Protein AF-A0A0G1HHE5-F1 (afdb_monomer_lite)

Foldseek 3Di:
DVQLQVQLCVQCVPPFDADDPQARGGPRSLVRSLVSQLVVQCVVQVPDPCSCQLSNQLSVQLSVCVRPVVVDDSVVRSCVRSVVSSVVSVVVVVVD

Radius of gyration: 13.72 Å; chains: 1; bounding box: 40×22×38 Å

pLDDT: mean 89.32, std 6.9, range [54.78, 96.0]

Secondary structure (DSSP, 8-state):
-HHHHHHHHHHHHHH---B-TTSS-BHHHHHHHHHHHHHHHHHHHTTSSSHHHHHHHHHHHHHHHHHH-TTS-HHHHHHHHHHHHHHHHHHHHHT-

Structure (mmCIF, N/CA/C/O backbone):
data_AF-A0A0G1HHE5-F1
#
_entry.id   AF-A0A0G1HHE5-F1
#
loop_
_atom_site.group_PDB
_atom_site.id
_atom_site.type_symbol
_atom_site.label_atom_id
_atom_site.label_alt_id
_atom_site.label_comp_id
_atom_site.label_asym_id
_atom_site.label_entity_id
_atom_site.label_seq_id
_atom_site.pdbx_PDB_ins_code
_atom_site.Cartn_x
_atom_site.Cartn_y
_atom_site.Cartn_z
_atom_site.occupancy
_atom_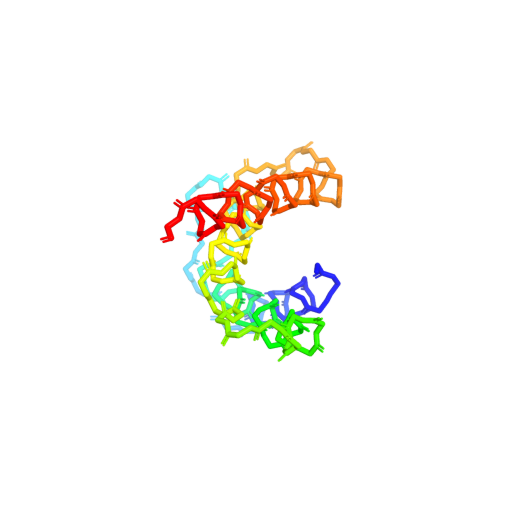site.B_iso_or_equiv
_atom_site.auth_seq_id
_atom_site.auth_comp_id
_atom_site.auth_asym_id
_atom_site.auth_atom_id
_atom_site.pdbx_PDB_model_num
ATOM 1 N N . MET A 1 1 ? -5.507 5.743 -4.277 1.00 72.88 1 MET A N 1
ATOM 2 C CA . MET A 1 1 ? -6.050 6.197 -2.984 1.00 72.88 1 MET A CA 1
ATOM 3 C C . MET A 1 1 ? -7.573 6.162 -2.958 1.00 72.88 1 MET A C 1
ATOM 5 O O . MET A 1 1 ? -8.074 5.214 -2.384 1.00 72.88 1 MET A O 1
ATOM 9 N N . ILE A 1 2 ? -8.307 7.026 -3.682 1.00 85.62 2 ILE A N 1
ATOM 10 C CA . ILE A 1 2 ? -9.795 7.069 -3.640 1.00 85.62 2 ILE A CA 1
ATOM 11 C C . ILE A 1 2 ? -10.465 5.684 -3.775 1.00 85.62 2 ILE A C 1
ATOM 13 O O . ILE A 1 2 ? -11.317 5.323 -2.970 1.00 85.62 2 ILE A O 1
ATOM 17 N N . LEU A 1 3 ? -10.076 4.883 -4.775 1.00 88.06 3 LEU A N 1
ATOM 18 C CA . LEU A 1 3 ? -10.639 3.535 -4.966 1.00 88.06 3 LEU A CA 1
ATOM 19 C C . LEU A 1 3 ? -10.284 2.573 -3.822 1.00 88.06 3 LEU A C 1
ATOM 21 O O . LEU A 1 3 ? -11.127 1.781 -3.404 1.00 88.06 3 LEU A O 1
ATOM 25 N N . GLY A 1 4 ? -9.055 2.665 -3.310 1.00 89.06 4 GLY A N 1
ATOM 26 C CA . GLY A 1 4 ? -8.597 1.911 -2.146 1.00 89.06 4 GLY A CA 1
ATOM 27 C C . GLY A 1 4 ? -9.397 2.253 -0.891 1.00 89.06 4 GLY A C 1
ATOM 28 O O . GLY A 1 4 ? -9.855 1.343 -0.206 1.00 89.06 4 GLY A O 1
ATOM 29 N N . ASP A 1 5 ? -9.658 3.538 -0.646 1.00 90.25 5 ASP A N 1
ATOM 30 C CA . ASP A 1 5 ? -10.430 4.000 0.512 1.00 90.25 5 ASP A CA 1
ATOM 31 C C . ASP A 1 5 ? -11.877 3.513 0.455 1.00 90.25 5 ASP A C 1
ATOM 33 O O . ASP A 1 5 ? -12.413 3.020 1.448 1.00 90.25 5 ASP A O 1
ATOM 37 N N . ILE A 1 6 ? -12.505 3.596 -0.723 1.00 93.06 6 ILE A N 1
ATOM 38 C CA . ILE A 1 6 ? -13.874 3.113 -0.935 1.00 93.06 6 ILE A CA 1
ATOM 39 C C . ILE A 1 6 ? -13.944 1.600 -0.702 1.00 93.06 6 ILE A C 1
ATOM 41 O O . ILE A 1 6 ? -14.827 1.134 0.021 1.00 93.06 6 ILE A O 1
ATOM 45 N N . ALA A 1 7 ? -13.016 0.829 -1.277 1.00 93.44 7 ALA A N 1
ATOM 46 C CA . ALA A 1 7 ? -12.968 -0.619 -1.093 1.00 93.44 7 ALA A CA 1
ATOM 47 C C . ALA A 1 7 ? -12.717 -0.994 0.377 1.00 93.44 7 ALA A C 1
ATOM 49 O O . ALA A 1 7 ? -13.434 -1.825 0.935 1.00 93.44 7 ALA A O 1
ATOM 50 N N . SER A 1 8 ? -11.759 -0.328 1.023 1.00 92.81 8 SER A N 1
ATOM 51 C CA . SER A 1 8 ? -11.418 -0.523 2.432 1.00 92.81 8 SER A CA 1
ATOM 52 C C . SER A 1 8 ? -12.592 -0.210 3.355 1.00 92.81 8 SER A C 1
ATOM 54 O O . SER A 1 8 ? -12.920 -1.004 4.239 1.00 92.81 8 SER A O 1
ATOM 56 N N . ALA A 1 9 ? -13.310 0.887 3.105 1.00 92.50 9 ALA A N 1
ATOM 57 C CA . ALA A 1 9 ? -14.496 1.257 3.866 1.00 92.50 9 ALA A CA 1
ATOM 58 C C . ALA A 1 9 ? -15.663 0.285 3.639 1.00 92.50 9 ALA A C 1
ATOM 60 O O . ALA A 1 9 ? -16.331 -0.104 4.600 1.00 92.50 9 ALA A O 1
ATOM 61 N N . LEU A 1 10 ? -15.912 -0.132 2.394 1.00 95.00 10 LEU A N 1
ATOM 62 C CA . LEU A 1 10 ? -17.010 -1.039 2.060 1.00 95.00 10 LEU A CA 1
ATOM 63 C C . LEU A 1 10 ? -16.803 -2.418 2.693 1.00 95.00 10 LEU A C 1
ATOM 65 O O . LEU A 1 10 ? -17.708 -2.934 3.352 1.00 95.00 10 LEU A O 1
ATOM 69 N N . ILE A 1 11 ? -15.610 -2.998 2.525 1.00 95.75 11 ILE A N 1
ATOM 70 C CA . ILE A 1 11 ? -15.284 -4.310 3.087 1.00 95.75 11 ILE A CA 1
ATOM 71 C C . ILE A 1 11 ? -15.145 -4.223 4.602 1.00 95.75 11 ILE A C 1
ATOM 73 O O . ILE A 1 11 ? -15.763 -5.009 5.317 1.00 95.75 11 ILE A O 1
ATOM 77 N N . GLY A 1 12 ? -14.416 -3.231 5.109 1.00 92.94 12 GLY A N 1
ATOM 78 C CA . GLY A 1 12 ? -14.183 -3.079 6.539 1.00 92.94 12 GLY A CA 1
ATOM 79 C C . GLY A 1 12 ? -15.460 -2.821 7.339 1.00 92.94 12 GLY A C 1
ATOM 80 O O . GLY A 1 12 ? -15.589 -3.323 8.451 1.00 92.94 12 GLY A O 1
ATOM 81 N N . LYS A 1 13 ? -16.442 -2.099 6.781 1.00 92.06 13 LYS A N 1
ATOM 82 C CA . LYS A 1 13 ? -17.729 -1.859 7.454 1.00 92.06 13 LYS A CA 1
ATOM 83 C C . LYS A 1 13 ? -18.683 -3.053 7.369 1.00 92.06 13 LYS A C 1
ATOM 85 O O . LYS A 1 13 ? -19.464 -3.259 8.292 1.00 92.06 13 LYS A O 1
ATOM 90 N N . LYS A 1 14 ? -18.659 -3.807 6.265 1.00 92.94 14 LYS A N 1
ATOM 91 C CA . LYS A 1 14 ? -19.597 -4.916 6.022 1.00 92.94 14 LYS A CA 1
ATOM 92 C C . LYS A 1 14 ? -19.114 -6.256 6.582 1.00 92.94 14 LYS A C 1
ATOM 94 O O . LYS A 1 14 ? -19.933 -7.037 7.055 1.00 92.94 14 LYS A O 1
ATOM 99 N N . TRP A 1 15 ? -17.811 -6.517 6.511 1.00 91.75 15 TRP A N 1
ATOM 100 C CA . TRP A 1 15 ? -17.193 -7.809 6.827 1.00 91.75 15 TRP A CA 1
ATOM 101 C C . TRP A 1 15 ? -16.001 -7.713 7.786 1.00 91.75 15 TRP A C 1
ATOM 103 O O . TRP A 1 15 ? -15.459 -8.746 8.168 1.00 91.75 15 TRP A O 1
ATOM 113 N N . GLY A 1 16 ? -15.585 -6.509 8.184 1.00 89.25 16 GLY A N 1
ATOM 114 C CA . GLY A 1 16 ? -14.423 -6.326 9.047 1.00 89.25 16 GLY A CA 1
ATOM 115 C C . GLY A 1 16 ? -14.674 -6.813 10.473 1.00 89.25 16 GLY A C 1
ATOM 116 O O . GLY A 1 16 ? -15.409 -6.180 11.235 1.00 89.25 16 GLY A O 1
ATOM 117 N N . THR A 1 17 ? -14.042 -7.924 10.840 1.00 91.38 17 THR A N 1
ATOM 118 C CA . THR A 1 17 ? -14.123 -8.519 12.182 1.00 91.38 17 THR A CA 1
ATOM 119 C C . THR A 1 17 ? -12.827 -8.325 12.959 1.00 91.38 17 THR A C 1
ATOM 121 O O . THR A 1 17 ? -12.871 -8.093 14.168 1.00 91.38 17 THR A O 1
ATOM 124 N N . ASN A 1 18 ? -11.680 -8.329 12.276 1.00 92.50 18 ASN A N 1
ATO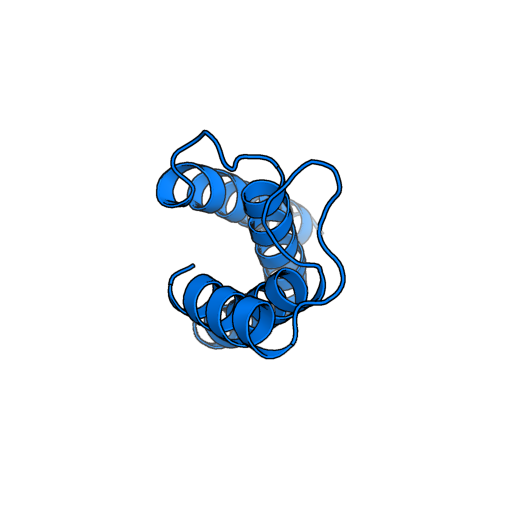M 125 C CA . ASN A 1 18 ? -10.371 -8.195 12.900 1.00 92.50 18 ASN A CA 1
ATOM 126 C C . ASN A 1 18 ? -9.887 -6.746 12.798 1.00 92.50 18 ASN A C 1
ATOM 128 O O . ASN A 1 18 ? -9.541 -6.274 11.719 1.00 92.50 18 ASN A O 1
ATOM 132 N N . ARG A 1 19 ? -9.829 -6.023 13.920 1.00 91.81 19 ARG A N 1
ATOM 133 C CA . ARG A 1 19 ? -9.275 -4.657 13.975 1.00 91.81 19 ARG A CA 1
ATOM 134 C C . ARG A 1 19 ? -7.792 -4.664 14.328 1.00 91.81 19 ARG A C 1
ATOM 136 O O . ARG A 1 19 ? -7.320 -5.553 15.035 1.00 91.81 19 ARG A O 1
ATOM 143 N N . PHE A 1 20 ? -7.063 -3.655 13.863 1.00 88.75 20 PHE A N 1
ATOM 144 C CA . PHE A 1 20 ? -5.702 -3.415 14.338 1.00 88.75 20 PHE A CA 1
ATOM 145 C C . PHE A 1 20 ? -5.730 -2.934 15.797 1.00 88.75 20 PHE A C 1
ATOM 147 O O . PHE A 1 20 ? -6.595 -2.160 16.190 1.00 88.75 20 PHE A O 1
ATOM 154 N N . ILE A 1 21 ? -4.762 -3.362 16.612 1.00 87.75 21 ILE A N 1
ATOM 155 C CA . ILE A 1 21 ? -4.712 -3.009 18.048 1.00 87.75 21 ILE A CA 1
ATOM 156 C C . ILE A 1 21 ? -4.522 -1.493 18.248 1.00 87.75 21 ILE A C 1
ATOM 158 O O . ILE A 1 21 ? -4.995 -0.918 19.223 1.00 87.75 21 ILE A O 1
ATOM 162 N N . PHE A 1 22 ? -3.836 -0.844 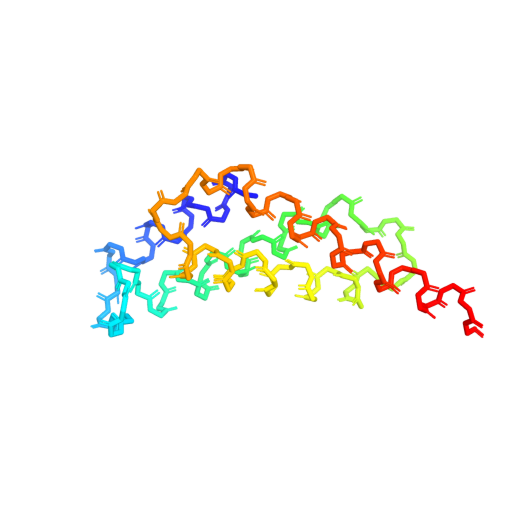17.308 1.00 86.25 22 PHE A N 1
ATOM 163 C CA . PHE A 1 22 ? -3.441 0.564 17.365 1.00 86.25 22 PHE A CA 1
ATOM 164 C C . PHE A 1 22 ? -4.214 1.455 16.379 1.00 86.25 22 PHE A C 1
ATOM 166 O O . PHE A 1 22 ? -3.868 2.623 16.213 1.00 86.25 22 PHE A O 1
ATOM 173 N N . SER A 1 23 ? -5.222 0.917 15.687 1.00 85.56 23 SER A N 1
ATOM 174 C CA . SER A 1 23 ? -5.885 1.601 14.578 1.00 85.56 23 SER A CA 1
ATOM 175 C C . SER A 1 23 ? -7.352 1.188 14.454 1.00 85.56 23 SER A C 1
ATOM 177 O O . SER A 1 23 ? -7.709 0.031 14.650 1.00 85.56 23 SER A O 1
ATOM 179 N N . ASN A 1 24 ? -8.220 2.125 14.066 1.00 85.44 24 ASN A N 1
ATOM 180 C CA . ASN A 1 24 ? -9.644 1.835 13.838 1.00 85.44 24 ASN A CA 1
ATOM 181 C C . ASN A 1 24 ? -9.930 1.076 12.527 1.00 85.44 24 ASN A C 1
ATOM 183 O O . ASN A 1 24 ? -11.094 0.820 12.206 1.00 85.44 24 ASN A O 1
ATOM 187 N N . LYS A 1 25 ? -8.897 0.723 11.756 1.00 88.75 25 LYS A N 1
ATOM 188 C CA . LYS A 1 25 ? -9.037 -0.042 10.513 1.00 88.75 25 LYS A CA 1
ATOM 189 C C . LYS A 1 25 ? -9.152 -1.532 10.824 1.00 88.75 25 LYS A C 1
ATOM 191 O O . LYS A 1 25 ? -8.758 -2.011 11.889 1.00 88.75 25 LYS A O 1
ATOM 196 N N . THR A 1 26 ? -9.707 -2.262 9.870 1.00 94.62 26 THR A N 1
ATOM 197 C CA . THR A 1 26 ? -9.826 -3.721 9.922 1.00 94.62 26 THR A CA 1
ATOM 198 C C . THR A 1 26 ? -8.842 -4.345 8.949 1.00 94.62 26 THR A C 1
ATOM 200 O O . THR A 1 26 ? -8.550 -3.752 7.909 1.00 94.62 26 THR A O 1
ATOM 203 N N . TRP A 1 27 ? -8.341 -5.535 9.269 1.00 94.25 27 TRP A N 1
ATOM 204 C CA . TRP A 1 27 ? -7.458 -6.288 8.381 1.00 94.25 27 TRP A CA 1
ATOM 205 C C . TRP A 1 27 ? -8.134 -6.535 7.032 1.00 94.25 27 TRP A C 1
ATOM 207 O O . TRP A 1 27 ? -7.527 -6.322 5.987 1.00 94.25 27 TRP A O 1
ATOM 217 N N . GLU A 1 28 ? -9.416 -6.897 7.046 1.00 95.88 28 GLU A N 1
ATOM 218 C CA . GLU A 1 28 ? -10.206 -7.160 5.845 1.00 95.88 28 GLU A CA 1
ATOM 219 C C . GLU A 1 28 ? -10.361 -5.904 4.980 1.00 95.88 28 GLU A C 1
ATOM 221 O O . GLU A 1 28 ? -10.199 -5.970 3.761 1.00 95.88 28 GLU A O 1
ATOM 226 N N . GLY A 1 29 ? -10.631 -4.752 5.605 1.00 94.94 29 GLY A N 1
ATOM 227 C CA . GLY A 1 29 ? -10.693 -3.465 4.915 1.00 94.94 29 GLY A CA 1
ATOM 228 C C . GLY A 1 29 ? -9.350 -3.089 4.289 1.00 94.94 29 GLY A C 1
ATOM 229 O O . GLY A 1 29 ? -9.282 -2.812 3.095 1.00 94.94 29 GLY A O 1
ATOM 230 N N . THR A 1 30 ? -8.258 -3.161 5.053 1.00 94.56 30 THR A N 1
ATOM 231 C CA . THR A 1 30 ? -6.913 -2.847 4.546 1.00 94.56 30 THR A CA 1
ATOM 232 C C . THR A 1 30 ? -6.509 -3.762 3.389 1.00 94.56 30 THR A C 1
ATOM 234 O O . THR A 1 30 ? -6.008 -3.274 2.380 1.00 94.56 30 THR A O 1
ATOM 237 N N . ILE A 1 31 ? -6.781 -5.068 3.476 1.00 95.44 31 ILE A N 1
ATOM 238 C CA . ILE A 1 31 ? -6.504 -6.020 2.389 1.00 95.44 31 ILE A CA 1
ATOM 239 C C . ILE A 1 31 ? -7.331 -5.676 1.141 1.00 95.44 31 ILE A C 1
ATOM 241 O O . ILE A 1 31 ? -6.806 -5.678 0.028 1.00 95.44 31 ILE A O 1
ATOM 245 N N . ALA A 1 32 ? -8.608 -5.327 1.302 1.00 95.69 32 ALA A N 1
ATOM 246 C CA . ALA A 1 32 ? -9.446 -4.911 0.182 1.00 95.69 32 ALA A CA 1
ATOM 247 C C . ALA A 1 32 ? -8.949 -3.619 -0.482 1.00 95.69 32 ALA A C 1
ATOM 249 O O . ALA A 1 32 ? -8.888 -3.543 -1.710 1.00 95.69 32 ALA A O 1
ATOM 250 N N . GLY A 1 33 ? -8.560 -2.624 0.320 1.00 94.75 33 GLY A N 1
ATOM 251 C CA . GLY A 1 33 ? -7.967 -1.379 -0.165 1.00 94.75 33 GLY A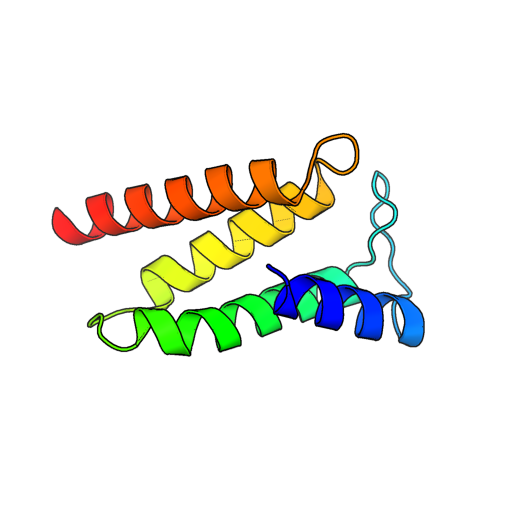 CA 1
ATOM 252 C C . GLY A 1 33 ? -6.647 -1.611 -0.900 1.00 94.75 33 GLY A C 1
ATOM 253 O O . GLY A 1 33 ? -6.435 -1.048 -1.974 1.00 94.75 33 GLY A O 1
ATOM 254 N N . PHE A 1 34 ? -5.800 -2.503 -0.382 1.00 95.75 34 PHE A N 1
ATOM 255 C CA . PHE A 1 34 ? -4.555 -2.931 -1.019 1.00 95.75 34 PHE A CA 1
ATOM 256 C C . PHE A 1 34 ? -4.802 -3.514 -2.418 1.00 95.75 34 PHE A C 1
ATOM 258 O O . PHE A 1 34 ? -4.224 -3.032 -3.394 1.00 95.75 34 PHE A O 1
ATOM 265 N N . PHE A 1 35 ? -5.716 -4.482 -2.549 1.00 96.00 35 PHE A N 1
ATOM 266 C CA . PHE A 1 35 ? -6.051 -5.064 -3.853 1.00 96.00 35 PHE A CA 1
ATOM 267 C C . PHE A 1 35 ? -6.689 -4.049 -4.804 1.00 96.00 35 PHE A C 1
ATOM 269 O O . PHE A 1 35 ? -6.336 -4.012 -5.981 1.00 96.00 35 PHE A O 1
ATOM 276 N N . ALA A 1 36 ? -7.582 -3.189 -4.312 1.00 95.12 36 ALA A N 1
ATOM 277 C CA . ALA A 1 36 ? -8.176 -2.133 -5.126 1.00 95.12 36 ALA A CA 1
ATOM 278 C C . ALA A 1 36 ? -7.119 -1.143 -5.646 1.00 95.12 36 ALA A C 1
ATOM 280 O O . ALA A 1 36 ? -7.177 -0.741 -6.808 1.00 95.12 36 ALA A O 1
ATOM 281 N N . ASN A 1 37 ? -6.122 -0.792 -4.827 1.00 94.06 37 ASN A N 1
ATOM 282 C CA . ASN A 1 37 ? -5.000 0.048 -5.244 1.00 94.06 37 ASN A CA 1
ATOM 283 C C . ASN A 1 37 ? -4.103 -0.650 -6.283 1.00 94.06 37 ASN A C 1
ATOM 285 O O . ASN A 1 37 ? -3.667 0.017 -7.220 1.00 94.06 37 ASN A O 1
ATOM 289 N N . ILE A 1 38 ? -3.874 -1.967 -6.181 1.00 94.75 38 ILE A N 1
ATOM 290 C CA . ILE A 1 38 ? -3.168 -2.738 -7.222 1.00 94.75 38 ILE A CA 1
ATOM 291 C C . ILE A 1 38 ? -3.958 -2.710 -8.530 1.00 94.75 38 ILE A C 1
ATOM 293 O O . ILE A 1 38 ? -3.414 -2.336 -9.563 1.00 94.75 38 ILE A O 1
ATOM 297 N N . VAL A 1 39 ? -5.245 -3.061 -8.502 1.00 94.06 39 VAL A N 1
ATOM 298 C CA . VAL A 1 39 ? -6.080 -3.086 -9.714 1.00 94.06 39 VAL A CA 1
ATOM 299 C C . VAL A 1 39 ? -6.107 -1.709 -10.373 1.00 94.06 39 VAL A C 1
ATOM 301 O O . VAL A 1 39 ? -5.894 -1.605 -11.577 1.00 94.06 39 VAL A O 1
ATOM 304 N N . ALA A 1 40 ? -6.296 -0.646 -9.588 1.00 92.19 40 ALA A N 1
ATOM 305 C CA . ALA A 1 40 ? -6.271 0.719 -10.094 1.00 92.19 40 ALA A CA 1
ATOM 306 C C . ALA A 1 40 ? -4.903 1.090 -10.685 1.00 92.19 40 ALA A C 1
ATOM 308 O O . ALA A 1 40 ? -4.834 1.588 -11.805 1.00 92.19 40 ALA A O 1
ATOM 309 N N . GLY A 1 41 ? -3.814 0.836 -9.955 1.00 91.38 41 GLY A N 1
ATOM 310 C CA . GLY A 1 41 ? -2.463 1.191 -10.383 1.00 91.38 41 GLY A CA 1
ATOM 311 C C . GLY A 1 41 ? -1.976 0.393 -11.593 1.00 91.38 41 GLY A C 1
ATOM 312 O O . GLY A 1 41 ? -1.214 0.930 -12.393 1.00 91.38 41 GLY A O 1
ATOM 313 N N . TYR A 1 42 ? -2.467 -0.833 -11.793 1.00 92.31 42 TYR A N 1
ATOM 314 C CA . TYR A 1 42 ? -2.170 -1.624 -12.987 1.00 92.31 42 TYR A CA 1
ATOM 315 C C . TYR A 1 42 ? -2.600 -0.900 -14.267 1.00 92.31 42 TYR A C 1
ATOM 317 O O . TYR A 1 42 ? -1.832 -0.862 -15.221 1.00 92.31 42 TYR A O 1
ATOM 325 N N . PHE A 1 43 ? -3.759 -0.231 -14.285 1.00 90.19 43 PHE A N 1
ATOM 326 C CA . PHE A 1 43 ? -4.184 0.537 -15.462 1.00 90.19 43 PHE A CA 1
ATOM 327 C C . PHE A 1 43 ? -3.223 1.682 -15.810 1.00 90.19 43 PHE A C 1
ATOM 329 O O . PHE A 1 43 ? -3.027 1.966 -16.988 1.00 90.19 43 PHE A O 1
ATOM 336 N N . PHE A 1 44 ? -2.580 2.296 -14.813 1.00 87.62 44 PHE A N 1
ATOM 337 C CA . PHE A 1 44 ? -1.637 3.401 -15.023 1.00 87.62 44 PHE A CA 1
ATOM 338 C C . PHE A 1 44 ? -0.212 2.939 -15.338 1.00 87.62 44 PHE A C 1
ATOM 340 O O . PHE A 1 44 ? 0.484 3.593 -16.109 1.00 87.62 44 PHE A O 1
ATOM 347 N N . LEU A 1 45 ? 0.231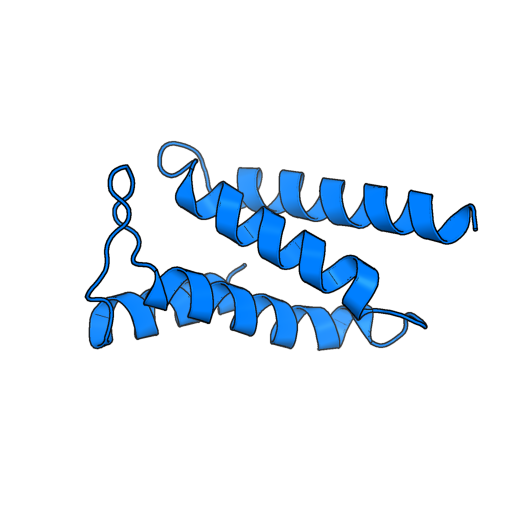 1.828 -14.746 1.00 87.06 45 LEU A N 1
ATOM 348 C CA . LEU A 1 45 ? 1.598 1.321 -14.887 1.00 87.06 45 LEU A CA 1
ATOM 349 C C . LEU A 1 45 ? 1.726 0.198 -15.922 1.00 87.06 45 LEU A C 1
ATOM 351 O O . LEU A 1 45 ? 2.840 -0.241 -16.179 1.00 87.06 45 LEU A O 1
ATOM 355 N N . SER A 1 46 ? 0.627 -0.238 -16.546 1.00 85.50 46 SER A N 1
ATOM 356 C CA . SER A 1 46 ? 0.594 -1.340 -17.527 1.00 85.50 46 SER A CA 1
ATOM 357 C C . SER A 1 46 ? 1.562 -1.190 -18.706 1.00 85.50 46 SER A C 1
ATOM 359 O O . SER A 1 46 ? 1.905 -2.188 -19.329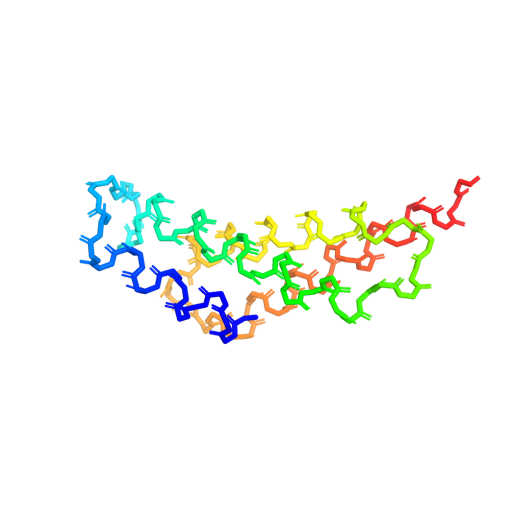 1.00 85.50 46 SER A O 1
ATOM 361 N N . ALA A 1 47 ? 2.015 0.030 -19.008 1.00 84.75 47 ALA A N 1
ATOM 362 C CA . ALA A 1 47 ? 2.997 0.297 -20.057 1.00 84.75 47 ALA A CA 1
ATOM 363 C C . ALA A 1 47 ? 4.448 -0.061 -19.669 1.00 84.75 47 ALA A C 1
ATOM 365 O O . ALA A 1 47 ? 5.319 -0.090 -20.537 1.00 84.75 47 ALA A O 1
ATOM 366 N N . LEU A 1 48 ? 4.733 -0.306 -18.386 1.00 83.62 48 LEU A N 1
ATOM 367 C CA . LEU A 1 48 ? 6.043 -0.770 -17.926 1.00 83.62 48 LEU A CA 1
ATOM 368 C C . LEU A 1 48 ? 6.206 -2.270 -18.203 1.00 83.62 48 LEU A C 1
ATOM 370 O O . LEU A 1 48 ? 5.230 -3.011 -18.157 1.00 83.62 48 LEU A O 1
ATOM 374 N N . GLN A 1 49 ? 7.442 -2.723 -18.449 1.00 80.94 49 GLN A N 1
ATOM 375 C CA . GLN A 1 49 ? 7.727 -4.146 -18.695 1.00 80.94 49 GLN A CA 1
ATOM 376 C C . GLN A 1 49 ? 7.354 -5.032 -17.498 1.00 80.94 49 GLN A C 1
ATOM 378 O O . GLN A 1 49 ? 6.757 -6.084 -17.686 1.00 80.94 49 GLN A O 1
ATOM 383 N N . GLU A 1 50 ? 7.649 -4.580 -16.275 1.00 85.31 50 GLU A N 1
ATOM 384 C CA . GLU A 1 50 ? 7.393 -5.328 -15.038 1.00 85.31 50 GLU A CA 1
ATOM 385 C C . GLU A 1 50 ? 6.636 -4.462 -14.014 1.00 85.31 50 GLU A C 1
ATOM 387 O O . GLU A 1 50 ? 7.192 -4.028 -12.999 1.00 85.31 50 GLU A O 1
ATOM 392 N N . PRO A 1 51 ? 5.345 -4.161 -14.261 1.00 87.12 51 PRO A N 1
ATOM 393 C CA . PRO A 1 51 ? 4.603 -3.179 -13.474 1.00 87.12 51 PRO A CA 1
ATOM 394 C C . PRO A 1 51 ? 4.401 -3.629 -12.025 1.00 87.12 51 PRO A C 1
ATOM 396 O O . PRO A 1 51 ? 4.377 -2.804 -11.113 1.00 87.12 51 PRO A O 1
ATOM 399 N N . PHE A 1 52 ? 4.296 -4.940 -11.792 1.00 92.31 52 PHE A N 1
ATOM 400 C CA . PHE A 1 52 ? 4.044 -5.507 -10.468 1.00 92.31 52 PHE A CA 1
ATOM 401 C C . PHE A 1 52 ? 5.219 -5.344 -9.502 1.00 92.31 52 PHE A C 1
ATOM 403 O O . PHE A 1 52 ? 4.977 -5.206 -8.301 1.00 92.31 52 PHE A O 1
ATOM 410 N N . ILE A 1 53 ? 6.459 -5.289 -10.007 1.00 91.94 53 ILE A N 1
ATOM 411 C CA . ILE A 1 53 ? 7.656 -5.084 -9.178 1.00 91.94 53 ILE A CA 1
ATOM 412 C C . ILE A 1 53 ? 7.577 -3.741 -8.447 1.00 91.94 53 ILE A C 1
ATOM 414 O O . ILE A 1 53 ? 7.964 -3.654 -7.289 1.00 91.94 53 ILE A O 1
ATOM 418 N N . ILE A 1 54 ? 7.022 -2.714 -9.091 1.00 92.31 54 ILE A N 1
ATOM 419 C CA . ILE A 1 54 ? 6.859 -1.373 -8.516 1.00 92.31 54 ILE A CA 1
ATOM 420 C C . ILE A 1 54 ? 5.512 -1.260 -7.788 1.00 92.31 54 ILE A C 1
ATOM 422 O O . ILE A 1 54 ? 5.432 -0.759 -6.665 1.00 92.31 54 ILE A O 1
ATOM 426 N N . LEU A 1 55 ? 4.445 -1.762 -8.407 1.00 93.38 55 LEU A N 1
ATOM 427 C CA . LEU A 1 55 ? 3.070 -1.594 -7.947 1.00 93.38 55 LEU A CA 1
ATOM 428 C C . LEU A 1 55 ? 2.786 -2.277 -6.602 1.00 93.38 55 LEU A C 1
ATOM 430 O O . LEU A 1 55 ? 2.101 -1.691 -5.763 1.00 93.38 55 LEU A O 1
ATOM 434 N N . ILE A 1 56 ? 3.301 -3.492 -6.376 1.00 94.56 56 ILE A N 1
ATOM 435 C CA . ILE A 1 56 ? 3.063 -4.232 -5.126 1.00 94.56 56 ILE A CA 1
ATOM 436 C C . ILE A 1 56 ? 3.702 -3.503 -3.928 1.00 94.56 56 ILE A C 1
ATOM 438 O O . ILE A 1 56 ? 2.976 -3.223 -2.968 1.00 94.56 56 ILE A O 1
ATOM 442 N N . PRO A 1 57 ? 4.997 -3.120 -3.963 1.00 94.69 57 PRO A N 1
ATOM 443 C CA . PRO A 1 57 ? 5.598 -2.305 -2.909 1.00 94.69 57 PRO A CA 1
ATOM 444 C C . PRO A 1 57 ? 4.891 -0.966 -2.693 1.00 94.69 57 PRO A C 1
ATOM 446 O O . PRO A 1 57 ? 4.677 -0.581 -1.547 1.00 94.69 57 PRO A O 1
ATOM 449 N N . MET A 1 58 ? 4.483 -0.273 -3.764 1.00 94.06 58 MET A N 1
ATOM 450 C CA . MET A 1 58 ? 3.741 0.989 -3.650 1.00 94.06 58 MET A CA 1
ATOM 451 C C . MET A 1 58 ? 2.407 0.812 -2.920 1.00 94.06 58 MET A C 1
ATOM 453 O O . MET A 1 58 ? 2.101 1.566 -1.996 1.00 94.06 58 MET A O 1
ATOM 457 N N . ALA A 1 59 ? 1.611 -0.188 -3.309 1.00 94.50 59 ALA A N 1
ATOM 458 C CA . ALA A 1 59 ? 0.328 -0.471 -2.673 1.00 94.50 59 ALA A CA 1
ATOM 459 C C . ALA A 1 59 ? 0.503 -0.919 -1.212 1.00 94.50 59 ALA A C 1
ATOM 461 O O . ALA A 1 59 ? -0.306 -0.555 -0.353 1.00 94.50 59 ALA A O 1
ATOM 462 N N . ALA A 1 60 ? 1.570 -1.666 -0.912 1.00 94.94 60 ALA A N 1
ATOM 463 C CA . ALA A 1 60 ? 1.898 -2.093 0.444 1.00 94.94 60 ALA A CA 1
ATOM 464 C C . ALA A 1 60 ? 2.297 -0.898 1.316 1.00 94.94 60 ALA A C 1
ATOM 466 O O . ALA A 1 60 ? 1.750 -0.733 2.404 1.00 94.94 60 ALA A O 1
ATOM 467 N N . ALA A 1 61 ? 3.180 -0.026 0.818 1.00 94.69 61 ALA A N 1
ATOM 468 C CA . ALA A 1 61 ? 3.572 1.203 1.499 1.00 94.69 61 ALA A CA 1
ATOM 469 C C . ALA A 1 61 ? 2.355 2.089 1.784 1.00 94.69 61 ALA A C 1
ATOM 471 O O . ALA A 1 61 ? 2.180 2.532 2.917 1.00 94.69 61 ALA A O 1
ATOM 472 N N . ALA A 1 62 ? 1.471 2.268 0.798 1.00 92.50 62 ALA A N 1
ATOM 473 C CA . ALA A 1 62 ? 0.239 3.024 0.973 1.00 92.50 62 ALA A CA 1
ATOM 474 C C . ALA A 1 62 ? -0.640 2.459 2.100 1.00 92.50 62 ALA A C 1
ATOM 476 O O . ALA A 1 62 ? -1.053 3.197 2.991 1.00 92.50 62 ALA A O 1
ATOM 477 N N . SER A 1 63 ? -0.867 1.143 2.091 1.00 93.06 63 SER A N 1
ATOM 478 C CA . SER A 1 63 ? -1.729 0.461 3.066 1.00 93.06 63 SER A CA 1
ATOM 479 C C . SER A 1 63 ? -1.133 0.466 4.478 1.00 93.06 63 SER A C 1
ATOM 481 O O . SER A 1 63 ? -1.858 0.601 5.460 1.00 93.06 63 SER A O 1
ATOM 483 N N . LEU A 1 64 ? 0.192 0.333 4.598 1.00 92.62 64 LEU A N 1
ATOM 484 C CA . LEU A 1 64 ? 0.885 0.410 5.883 1.00 92.62 64 LEU A CA 1
ATOM 485 C C . LEU A 1 64 ? 0.808 1.822 6.454 1.00 92.62 64 LEU A C 1
ATOM 487 O O . LEU A 1 64 ? 0.410 1.992 7.603 1.00 92.62 64 LEU A O 1
ATOM 491 N N . VAL A 1 65 ? 1.149 2.830 5.651 1.00 92.12 65 VAL A N 1
ATOM 492 C CA . VAL A 1 65 ? 1.105 4.235 6.070 1.00 92.12 65 VAL A CA 1
ATOM 493 C C . VAL A 1 65 ? -0.300 4.591 6.541 1.00 92.12 65 VAL A C 1
ATOM 495 O O . VAL A 1 65 ? -0.444 5.019 7.678 1.00 92.12 65 VAL A O 1
ATOM 498 N N . GLU A 1 66 ? -1.336 4.269 5.766 1.00 90.06 66 GLU A N 1
ATOM 499 C CA . GLU A 1 66 ? -2.741 4.481 6.146 1.00 90.06 66 GLU A CA 1
ATOM 500 C C . GLU A 1 66 ? -3.107 3.841 7.503 1.00 90.06 66 GLU A C 1
ATOM 502 O O . GLU A 1 66 ? -3.838 4.413 8.315 1.00 90.06 66 GLU A O 1
ATOM 507 N N . VAL A 1 67 ? -2.589 2.642 7.790 1.00 90.50 67 VAL A N 1
ATOM 508 C CA . VAL A 1 67 ? -2.852 1.948 9.058 1.00 90.50 67 VAL A CA 1
ATOM 509 C C . VAL A 1 67 ? -2.100 2.588 10.233 1.00 90.50 67 VAL A C 1
ATOM 511 O O . VAL A 1 67 ? -2.646 2.627 11.338 1.00 90.50 67 VAL A O 1
ATOM 514 N N . PHE A 1 68 ? -0.890 3.114 10.021 1.00 88.75 68 PHE A N 1
ATOM 515 C CA . PHE A 1 68 ? -0.044 3.688 11.076 1.00 88.75 68 PHE A CA 1
ATOM 516 C C . PHE A 1 68 ? -0.249 5.192 11.310 1.00 88.75 68 PHE A C 1
ATOM 518 O O . PHE A 1 68 ? -0.035 5.662 12.428 1.00 88.75 68 PHE A O 1
ATOM 525 N N . THR A 1 69 ? -0.663 5.960 10.301 1.00 85.81 69 THR A N 1
ATOM 526 C CA . THR A 1 69 ? -0.643 7.431 10.338 1.00 85.81 69 THR A CA 1
ATOM 527 C C . THR A 1 69 ? -2.009 8.080 10.513 1.00 85.81 69 THR A C 1
ATOM 529 O O . THR A 1 69 ? -2.126 9.259 10.231 1.00 85.81 69 THR A O 1
ATOM 532 N N . GLN A 1 70 ? -3.005 7.388 11.077 1.00 73.12 70 GLN A N 1
ATOM 533 C CA . GLN A 1 70 ? -4.410 7.849 11.205 1.00 73.12 70 GLN A CA 1
ATOM 534 C C . GLN A 1 70 ? -4.643 9.259 11.779 1.00 73.12 70 GLN A C 1
ATOM 536 O O . GLN A 1 70 ? -5.753 9.781 11.723 1.00 73.12 70 GLN A O 1
ATOM 541 N N . LYS A 1 71 ? -3.637 9.836 12.444 1.00 70.94 71 LYS A N 1
ATOM 542 C CA . LYS A 1 71 ? -3.680 11.185 13.026 1.00 70.94 71 LYS A CA 1
ATOM 543 C C . LYS A 1 71 ? -3.184 12.278 12.068 1.00 70.94 71 LYS A C 1
ATOM 545 O O . LYS A 1 71 ? -3.303 13.454 12.398 1.00 70.94 71 LYS A O 1
ATOM 550 N N . LEU A 1 72 ? -2.579 11.898 10.948 1.00 75.75 72 LEU A N 1
ATOM 551 C CA . LEU A 1 72 ? -2.045 12.764 9.900 1.00 75.75 72 LEU A CA 1
ATOM 552 C C . LEU A 1 72 ? -3.016 12.794 8.716 1.00 75.75 72 LEU A C 1
ATOM 554 O O . LEU A 1 72 ? -3.920 11.970 8.620 1.00 75.75 72 LEU A O 1
ATOM 558 N N . ASP A 1 73 ? -2.832 13.755 7.811 1.00 79.75 73 ASP A N 1
ATOM 559 C CA . ASP A 1 73 ? -3.584 13.773 6.558 1.00 79.75 73 ASP A CA 1
ATOM 560 C C . ASP A 1 73 ? -3.140 12.585 5.695 1.00 79.75 73 ASP A C 1
ATOM 562 O O . ASP A 1 73 ? -2.027 12.563 5.149 1.00 79.75 73 ASP A O 1
ATOM 566 N N . ASP A 1 74 ? -4.008 11.579 5.613 1.00 70.19 74 ASP A N 1
ATOM 567 C CA . ASP A 1 74 ? -3.751 10.351 4.874 1.00 70.19 74 ASP A CA 1
ATOM 568 C C . ASP A 1 74 ? -3.494 10.648 3.390 1.00 70.19 74 ASP A C 1
ATOM 570 O O . ASP A 1 74 ? -2.630 10.012 2.793 1.00 70.19 74 ASP A O 1
ATOM 574 N N . ASN A 1 75 ? -4.142 11.659 2.790 1.00 81.25 75 ASN A N 1
ATOM 575 C CA . ASN A 1 75 ? -3.980 11.956 1.362 1.00 81.25 75 ASN A CA 1
ATOM 576 C C . ASN A 1 75 ? -2.583 12.470 1.033 1.00 81.25 75 ASN A C 1
ATOM 578 O O . ASN A 1 75 ? -2.034 12.153 -0.026 1.00 81.25 75 ASN A O 1
ATOM 582 N N . LEU A 1 76 ? -1.992 13.242 1.944 1.00 83.25 76 LEU A N 1
ATOM 583 C CA . LEU A 1 76 ? -0.635 13.744 1.787 1.00 83.25 76 LEU A CA 1
ATOM 584 C C . LEU A 1 76 ? 0.391 12.660 2.134 1.00 83.25 76 LEU A C 1
ATOM 586 O O . LEU A 1 76 ? 1.317 12.403 1.365 1.00 83.25 76 LEU A O 1
ATOM 590 N N . THR A 1 77 ? 0.209 12.001 3.277 1.00 88.75 77 THR A N 1
ATOM 591 C CA . THR A 1 77 ? 1.193 11.058 3.820 1.00 88.75 77 THR A CA 1
ATOM 592 C C . THR A 1 77 ? 1.282 9.809 2.945 1.00 88.75 77 THR A C 1
ATOM 594 O O . THR A 1 77 ? 2.366 9.455 2.484 1.00 88.75 77 THR A O 1
ATOM 597 N N . VAL A 1 78 ? 0.148 9.189 2.608 1.00 89.75 78 VAL A N 1
ATOM 598 C CA . VAL A 1 78 ? 0.108 7.999 1.743 1.00 89.75 78 VAL A CA 1
ATOM 599 C C . VAL A 1 78 ? 0.707 8.298 0.372 1.00 89.75 78 VAL A C 1
ATOM 601 O O . VAL A 1 78 ? 1.519 7.513 -0.114 1.00 89.75 78 VAL A O 1
ATOM 604 N N . SER A 1 79 ? 0.368 9.441 -0.233 1.00 88.81 79 SER A N 1
ATOM 605 C CA . SER A 1 79 ? 0.886 9.816 -1.555 1.00 88.81 79 SER A CA 1
ATOM 606 C C . SER A 1 79 ? 2.405 9.997 -1.559 1.00 88.81 79 SER A C 1
ATOM 608 O O . SER A 1 79 ? 3.072 9.499 -2.467 1.00 88.81 79 SER A O 1
ATOM 610 N N . ILE A 1 80 ? 2.966 10.656 -0.538 1.00 91.81 80 ILE A N 1
ATOM 611 C CA . ILE A 1 80 ? 4.417 10.866 -0.419 1.00 91.81 80 ILE A CA 1
ATOM 612 C C . ILE A 1 80 ? 5.143 9.531 -0.259 1.00 91.81 80 ILE A C 1
ATOM 614 O O . ILE A 1 80 ? 6.078 9.250 -1.008 1.00 91.81 80 ILE A O 1
ATOM 618 N N . PHE A 1 81 ? 4.716 8.695 0.687 1.00 93.31 81 PHE A N 1
ATOM 619 C CA . PHE A 1 81 ? 5.396 7.430 0.955 1.00 93.31 81 PHE A CA 1
ATOM 620 C C . PHE A 1 81 ? 5.238 6.439 -0.201 1.00 93.31 81 PHE A C 1
ATOM 622 O O . PHE A 1 81 ? 6.228 5.844 -0.619 1.00 93.31 81 PHE A O 1
ATOM 629 N N . ALA A 1 82 ? 4.041 6.304 -0.779 1.00 91.69 82 ALA A N 1
ATOM 630 C CA . ALA A 1 82 ? 3.822 5.421 -1.923 1.00 91.69 82 ALA A CA 1
ATOM 631 C C . ALA A 1 82 ? 4.626 5.872 -3.151 1.00 91.69 82 ALA A C 1
ATOM 633 O O . ALA A 1 82 ? 5.270 5.047 -3.797 1.00 91.69 82 ALA A O 1
ATOM 634 N N . GLY A 1 83 ? 4.641 7.175 -3.454 1.00 91.12 83 GLY A N 1
ATOM 635 C CA . GLY A 1 83 ? 5.441 7.730 -4.548 1.00 91.12 83 GLY A CA 1
ATOM 636 C C . GLY A 1 83 ? 6.944 7.534 -4.333 1.00 91.12 83 GLY A C 1
ATOM 637 O O . GLY A 1 83 ? 7.637 7.077 -5.242 1.00 91.12 83 GLY A O 1
ATOM 638 N N . ALA A 1 84 ? 7.441 7.797 -3.120 1.00 94.38 84 ALA A N 1
ATOM 639 C CA . ALA A 1 84 ? 8.842 7.580 -2.765 1.00 94.38 84 ALA A CA 1
ATOM 640 C C . ALA A 1 84 ? 9.247 6.103 -2.887 1.00 94.38 84 ALA A C 1
ATOM 642 O O . ALA A 1 84 ? 10.298 5.803 -3.453 1.00 94.38 84 ALA A O 1
ATOM 643 N N . THR A 1 85 ? 8.403 5.172 -2.423 1.00 94.69 85 THR A N 1
ATOM 644 C CA . THR A 1 85 ? 8.630 3.730 -2.595 1.00 94.69 85 THR A CA 1
ATOM 645 C C . THR A 1 85 ? 8.673 3.347 -4.071 1.00 94.69 85 THR A C 1
ATOM 647 O O . THR A 1 85 ? 9.597 2.651 -4.486 1.00 94.69 85 THR A O 1
ATOM 650 N N . GLY A 1 86 ? 7.727 3.831 -4.879 1.00 92.38 86 GLY A N 1
ATOM 651 C CA . GLY A 1 86 ? 7.705 3.561 -6.316 1.00 92.38 86 GLY A CA 1
ATOM 652 C C . GLY A 1 86 ? 8.968 4.042 -7.026 1.00 92.38 86 GLY A C 1
ATOM 653 O O . GLY A 1 86 ? 9.589 3.282 -7.769 1.00 92.38 86 GLY A O 1
ATOM 654 N N . GLN A 1 87 ? 9.396 5.273 -6.737 1.00 92.69 87 GLN A N 1
ATOM 655 C CA . GLN A 1 87 ? 10.607 5.855 -7.312 1.00 92.69 87 GLN A CA 1
ATOM 656 C C . GLN A 1 87 ? 11.876 5.107 -6.882 1.00 92.69 87 GLN A C 1
ATOM 658 O O . GLN A 1 87 ? 12.764 4.891 -7.706 1.00 92.69 87 GLN A O 1
ATOM 663 N N . ALA A 1 88 ? 11.964 4.693 -5.616 1.00 93.44 88 ALA A N 1
ATOM 664 C CA . ALA A 1 88 ? 13.099 3.928 -5.110 1.00 93.44 88 ALA A CA 1
ATOM 665 C C . ALA A 1 88 ? 13.210 2.558 -5.795 1.00 93.44 88 ALA A C 1
ATOM 667 O O . ALA A 1 88 ? 14.295 2.182 -6.233 1.00 93.44 88 ALA A O 1
ATOM 668 N N . ILE A 1 89 ? 12.093 1.836 -5.942 1.00 92.12 89 ILE A N 1
ATOM 669 C CA . ILE A 1 89 ? 12.073 0.545 -6.644 1.00 92.12 89 ILE A CA 1
ATOM 670 C C . ILE A 1 89 ? 12.433 0.730 -8.120 1.00 92.12 89 ILE A C 1
ATOM 672 O O . ILE A 1 89 ? 13.253 -0.021 -8.639 1.00 92.12 89 ILE A O 1
ATOM 676 N N . LEU A 1 90 ? 11.870 1.741 -8.790 1.00 89.69 90 LEU A N 1
ATOM 677 C CA . LEU A 1 90 ? 12.196 2.029 -10.187 1.00 89.69 90 LEU A CA 1
ATOM 678 C C . LEU A 1 90 ? 13.696 2.292 -10.366 1.00 89.69 90 LEU A C 1
ATOM 680 O O . LEU A 1 90 ? 14.298 1.778 -11.306 1.00 89.69 90 LEU A O 1
ATOM 684 N N . TRP A 1 91 ? 14.306 3.055 -9.455 1.00 91.00 91 TRP A N 1
ATOM 685 C CA . TRP A 1 91 ? 15.743 3.317 -9.480 1.00 91.00 91 TRP A CA 1
ATOM 686 C C . TRP A 1 91 ? 16.560 2.035 -9.295 1.00 91.00 91 TRP A C 1
ATOM 688 O O . TRP A 1 91 ? 17.480 1.797 -10.066 1.00 91.00 91 TRP A O 1
ATOM 698 N N . LEU A 1 92 ? 16.181 1.174 -8.345 1.00 88.25 92 LEU A N 1
ATOM 699 C CA . LEU A 1 92 ? 16.841 -0.116 -8.122 1.00 88.25 92 LEU A CA 1
ATOM 700 C C . LEU A 1 92 ? 16.758 -1.036 -9.345 1.00 88.25 92 LEU A C 1
ATOM 702 O O . LEU A 1 92 ? 17.764 -1.624 -9.723 1.00 88.25 92 LEU A O 1
ATOM 706 N N . VAL A 1 93 ? 15.586 -1.142 -9.975 1.00 85.62 93 VAL A N 1
ATOM 707 C CA . VAL A 1 93 ? 15.384 -1.996 -11.157 1.00 85.62 93 VAL A CA 1
ATOM 708 C C . VAL A 1 93 ? 16.100 -1.437 -12.387 1.00 85.62 93 VAL A C 1
ATOM 710 O O . VAL A 1 93 ? 16.569 -2.209 -13.206 1.00 85.62 93 VAL A O 1
ATOM 713 N N . SER A 1 94 ? 16.234 -0.114 -12.506 1.00 79.31 94 SER A N 1
ATOM 714 C CA . SER A 1 94 ? 16.932 0.519 -13.639 1.00 79.31 94 SER A CA 1
ATOM 715 C C . SER A 1 94 ? 18.463 0.409 -13.569 1.00 79.31 94 SER A C 1
ATOM 717 O O . SER A 1 94 ? 19.140 0.773 -14.528 1.00 79.31 94 SER A O 1
ATOM 719 N N . ILE A 1 95 ? 19.019 -0.011 -12.427 1.00 70.31 95 ILE A N 1
ATOM 720 C CA . ILE A 1 95 ? 20.467 -0.208 -12.223 1.00 70.31 95 ILE A CA 1
ATOM 721 C C . ILE A 1 95 ? 20.896 -1.650 -12.564 1.00 70.31 95 ILE A C 1
ATOM 723 O O . ILE A 1 95 ? 22.091 -1.899 -12.735 1.00 70.31 95 ILE A O 1
ATOM 727 N N . VAL A 1 96 ? 19.943 -2.583 -12.659 1.00 54.78 96 VAL A N 1
ATOM 728 C CA . VAL A 1 96 ? 20.157 -4.000 -13.011 1.00 54.78 96 VAL A CA 1
ATOM 729 C C . VAL A 1 96 ? 20.022 -4.190 -14.517 1.00 54.78 96 VAL A C 1
ATOM 731 O O . VAL A 1 96 ? 20.852 -4.944 -15.071 1.00 54.78 96 VAL A O 1
#

Sequence (96 aa):
MILGDIASALIGKKWGTNRFIFSNKTWEGTIAGFFANIVAGYFFLSALQEPFIILIPMAAAASLVEVFTQKLDDNLTVSIFAGATGQAILWLVSIV